Protein AF-A0A7R7DQU8-F1 (afdb_monomer)

Solvent-accessible surface area (backbone atoms only — not comparable to full-atom values): 9291 Å² total; per-residue (Å²): 134,85,64,69,65,58,52,55,50,51,52,52,50,53,52,52,50,50,52,50,49,48,62,79,64,56,83,85,83,79,89,77,75,80,75,78,70,84,73,85,76,71,87,77,79,77,83,76,92,67,80,85,76,77,80,78,84,80,76,90,72,79,85,76,8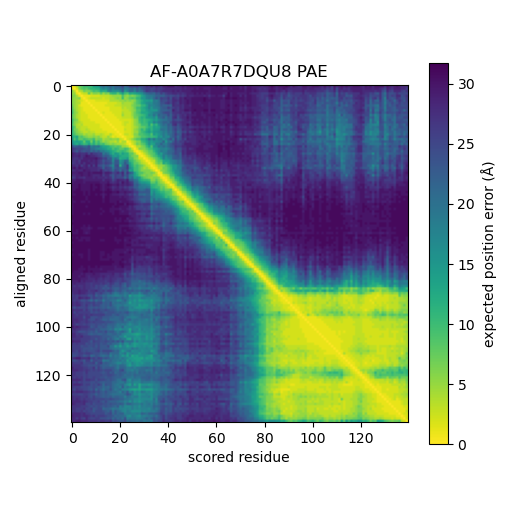3,85,84,80,90,83,83,84,76,86,70,96,58,85,78,61,95,42,79,88,49,84,59,36,37,73,74,44,79,35,72,39,62,69,59,36,49,52,51,42,49,57,35,44,75,73,72,40,70,60,47,77,47,78,56,90,71,33,16,34,30,25,26,39,61,95,49,40,70,64,49,47,67,71,78,100

pLDDT: mean 70.08, std 14.31, range [43.25, 91.88]

Mean predicted aligned error: 19.9 Å

Foldseek 3Di:
DPDPVVVVVVVVVVVVVVVVCCVVQPPPPDDDPPPPPPPVPDPDDDDPPDPDDDDDDDPPDDPDDDDDDDDPPPPPDPPQPCVPPVQKHFLDKDQDPVVLVVLCVQCSVVSWDWDWDDDPRIITIIGGPVCNVVSNVRVD

Sequence (140 aa):
MPAPVSILIAFGLIAGLAIVLRWTYGSDLTERRYHVSPNDDDPAVPTPDGPPLATPPVPDGTHEAIEPAAQDQVVDAPESADEGYGLLRTVLVTENKRQATLVREVLADAGIRSTVSAEGASSRVMVFVDQLDKARRLVG

Radius of gyration: 28.22 Å; Cα contacts (8 Å, |Δi|>4): 95; chains: 1; bounding box: 63×33×94 Å

Nearest PDB structures (foldseek):
  1zvp-assembly2_B  TM=8.242E-01  e=7.080E-02  Vibrio cholerae
  1zvp-assembly1_A  TM=7.660E-01  e=6.636E-02  Vibrio cholerae
  1x60-assembly1_A  TM=7.897E-01  e=1.872E-01  Bacillus subtilis
  1zvp-assembly1_D  TM=6.845E-01  e=2.131E-01  Vibrio cholerae
  2lrr-assembly1_A  TM=4.540E-01  e=2.589E-01  Homo sapiens

Structure (mmCIF, N/CA/C/O backbone):
data_AF-A0A7R7DQU8-F1
#
_entry.id   AF-A0A7R7DQU8-F1
#
loop_
_atom_site.group_PDB
_atom_site.id
_atom_site.type_symbol
_atom_site.label_atom_id
_atom_site.label_alt_id
_atom_site.label_comp_id
_atom_site.label_asym_id
_atom_site.label_entity_id
_atom_site.label_seq_id
_atom_site.pdbx_PDB_ins_code
_atom_site.Cartn_x
_atom_site.Cartn_y
_atom_site.Cartn_z
_atom_site.occupancy
_atom_site.B_iso_or_equiv
_atom_site.auth_seq_id
_atom_site.auth_comp_id
_atom_site.auth_asym_id
_atom_site.auth_atom_id
_atom_site.pdbx_PDB_model_num
ATOM 1 N N . MET A 1 1 ? -14.492 -10.928 44.299 1.00 59.59 1 MET A N 1
ATOM 2 C CA . MET A 1 1 ? -13.642 -10.056 43.459 1.00 59.59 1 MET A CA 1
ATOM 3 C C . MET A 1 1 ? -12.839 -10.921 42.480 1.00 59.59 1 MET A C 1
ATOM 5 O O . MET A 1 1 ? -11.719 -11.298 42.804 1.00 59.59 1 MET A O 1
ATOM 9 N N . PRO A 1 2 ? -13.396 -11.325 41.323 1.00 53.62 2 PRO A N 1
ATOM 10 C CA . PRO A 1 2 ? -12.654 -12.091 40.320 1.00 53.62 2 PRO A CA 1
ATOM 11 C C . PRO A 1 2 ? -11.813 -11.139 39.449 1.00 53.62 2 PRO A C 1
ATOM 13 O O . PRO A 1 2 ? -12.199 -10.786 38.343 1.00 53.62 2 PRO A O 1
ATOM 16 N N . ALA A 1 3 ? -10.679 -10.671 39.974 1.00 61.50 3 ALA A N 1
ATOM 17 C CA . ALA A 1 3 ? -9.746 -9.803 39.249 1.00 61.50 3 ALA A CA 1
ATOM 18 C C . ALA A 1 3 ? -8.746 -10.525 38.305 1.00 61.50 3 ALA A C 1
ATOM 20 O O . ALA A 1 3 ? -8.404 -9.937 37.280 1.00 61.50 3 ALA A O 1
ATOM 21 N N . PRO A 1 4 ? -8.271 -11.769 38.559 1.00 71.25 4 PRO A N 1
ATOM 22 C CA . PRO A 1 4 ? -7.159 -12.314 37.768 1.00 71.25 4 PRO A CA 1
ATOM 23 C C . PRO A 1 4 ? -7.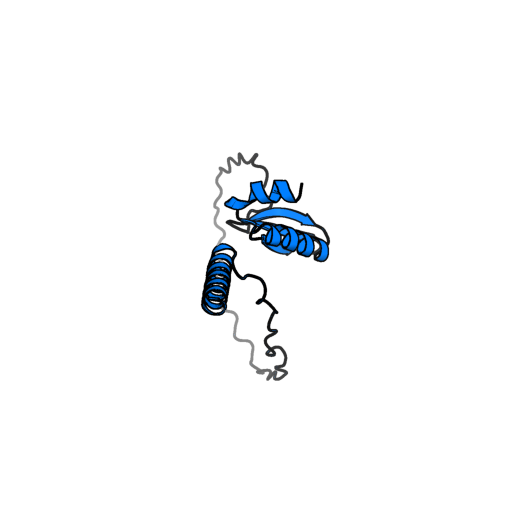597 -12.923 36.428 1.00 71.25 4 PRO A C 1
ATOM 25 O O . PRO A 1 4 ? -6.870 -12.834 35.443 1.00 71.25 4 PRO A O 1
ATOM 28 N N . VAL A 1 5 ? -8.799 -13.505 36.356 1.00 77.69 5 VAL A N 1
ATOM 29 C CA . VAL A 1 5 ? -9.276 -14.207 35.150 1.00 77.69 5 VAL A CA 1
ATOM 30 C C . VAL A 1 5 ? -9.538 -13.230 34.000 1.00 77.69 5 VAL A C 1
ATOM 32 O O . VAL A 1 5 ? -9.162 -13.501 32.864 1.00 77.69 5 VAL A O 1
ATOM 35 N N . SER A 1 6 ? -10.104 -12.057 34.294 1.00 76.81 6 SER A N 1
ATOM 36 C CA . SER A 1 6 ? -10.388 -11.022 33.292 1.00 76.81 6 SER A CA 1
ATOM 37 C C . SER A 1 6 ? -9.121 -10.490 32.617 1.00 76.81 6 SER A C 1
ATOM 39 O O . SER A 1 6 ? -9.136 -10.208 31.422 1.00 76.81 6 SER A O 1
ATOM 41 N N . ILE A 1 7 ? -8.011 -10.400 33.358 1.00 82.50 7 ILE A N 1
ATOM 42 C CA . ILE A 1 7 ? -6.713 -9.966 32.823 1.00 82.50 7 ILE A CA 1
ATOM 43 C C . ILE A 1 7 ? -6.173 -11.010 31.841 1.00 82.50 7 ILE A C 1
ATOM 45 O O . ILE A 1 7 ? -5.746 -10.656 30.745 1.00 82.50 7 ILE A O 1
ATOM 49 N N . LEU A 1 8 ? -6.253 -12.298 32.187 1.00 85.88 8 LEU A N 1
ATOM 50 C CA . LEU A 1 8 ? -5.807 -13.379 31.303 1.00 85.88 8 LEU A CA 1
ATOM 51 C C . LEU A 1 8 ? -6.619 -13.427 29.999 1.00 85.88 8 LEU A C 1
ATOM 53 O O . LEU A 1 8 ? -6.044 -13.607 28.926 1.00 85.88 8 LEU A O 1
ATOM 57 N N . ILE A 1 9 ? -7.933 -13.192 30.076 1.00 86.94 9 ILE A N 1
ATOM 58 C CA . ILE A 1 9 ? -8.803 -13.108 28.892 1.00 86.94 9 ILE A CA 1
ATOM 59 C C . ILE A 1 9 ? -8.430 -11.898 28.026 1.00 86.94 9 ILE A C 1
ATOM 61 O O . ILE A 1 9 ? -8.321 -12.033 26.808 1.00 86.94 9 ILE A O 1
ATOM 65 N N . ALA A 1 10 ? -8.191 -10.732 28.635 1.00 83.69 10 ALA A N 1
ATOM 66 C CA . ALA A 1 10 ? -7.794 -9.529 27.906 1.00 83.69 10 ALA A CA 1
ATOM 67 C C . ALA A 1 10 ? -6.476 -9.733 27.138 1.00 83.69 10 ALA A C 1
ATOM 69 O O . ALA A 1 10 ? -6.404 -9.408 25.954 1.00 83.69 10 ALA A O 1
ATOM 70 N N . PHE A 1 11 ? -5.462 -10.339 27.765 1.00 88.38 11 PHE A N 1
ATOM 71 C CA . PHE A 1 11 ? -4.201 -10.663 27.088 1.00 88.38 11 PHE A CA 1
ATOM 72 C C . PHE A 1 11 ? -4.385 -11.670 25.948 1.00 88.38 11 PHE A C 1
ATOM 74 O O . PHE A 1 11 ? -3.807 -11.483 24.878 1.00 88.38 11 PHE A O 1
ATOM 81 N N . GLY A 1 12 ? -5.220 -12.696 26.142 1.00 91.88 12 GLY A N 1
ATOM 82 C CA . GLY A 1 12 ? -5.547 -13.660 25.089 1.00 91.88 12 GLY A CA 1
ATOM 83 C C . GLY A 1 12 ? -6.217 -13.004 23.878 1.00 91.88 12 GLY A C 1
ATOM 84 O O . GLY A 1 12 ? -5.833 -13.275 22.740 1.00 91.88 12 GLY A O 1
ATOM 85 N N . LEU A 1 13 ? -7.160 -12.086 24.118 1.00 90.75 13 LEU A N 1
ATOM 86 C CA . LEU A 1 13 ? -7.829 -11.326 23.060 1.00 90.75 13 LEU A CA 1
ATOM 87 C C . LEU A 1 13 ? -6.865 -10.403 22.315 1.00 90.75 13 LEU A C 1
ATOM 89 O O . LEU A 1 13 ? -6.883 -10.386 21.088 1.00 90.75 13 LEU A O 1
ATOM 93 N N . ILE A 1 14 ? -6.007 -9.669 23.027 1.00 89.12 14 ILE A N 1
ATOM 94 C CA . ILE A 1 14 ? -5.035 -8.756 22.407 1.00 89.12 14 ILE A CA 1
ATOM 95 C C . ILE A 1 14 ? -4.023 -9.538 21.561 1.00 89.12 14 ILE A C 1
ATOM 97 O O . ILE A 1 14 ? -3.748 -9.145 20.429 1.00 89.12 14 ILE A O 1
ATOM 101 N N . ALA A 1 15 ? -3.502 -10.659 22.068 1.00 87.00 15 ALA A N 1
ATOM 102 C CA . ALA A 1 15 ? -2.559 -11.499 21.332 1.00 87.00 15 ALA A CA 1
ATOM 103 C C . ALA A 1 15 ? -3.202 -12.122 20.081 1.00 87.00 15 ALA A C 1
ATOM 105 O O . ALA A 1 15 ? -2.613 -12.078 19.001 1.00 87.00 15 ALA A O 1
ATOM 106 N N . GLY A 1 16 ? -4.427 -12.643 20.200 1.00 88.25 16 GLY A N 1
ATOM 107 C CA . GLY A 1 16 ? -5.181 -13.176 19.064 1.00 88.25 16 GLY A CA 1
ATOM 108 C C . GLY A 1 16 ? -5.501 -12.104 18.019 1.00 88.25 16 GLY A C 1
ATOM 109 O O . GLY A 1 16 ? -5.275 -12.321 16.829 1.00 88.25 16 GLY A O 1
ATOM 110 N N . LEU A 1 17 ? -5.947 -10.923 18.462 1.00 86.38 17 LEU A N 1
ATOM 111 C CA . LEU A 1 17 ? -6.211 -9.780 17.588 1.00 86.38 17 LEU A CA 1
ATOM 112 C C . LEU A 1 17 ? -4.934 -9.340 16.862 1.00 86.38 17 LEU A C 1
ATOM 114 O O . LEU A 1 17 ? -4.969 -9.148 15.654 1.00 86.38 17 LEU A O 1
ATOM 118 N N . ALA A 1 18 ? -3.798 -9.244 17.557 1.00 84.44 18 ALA A N 1
ATOM 119 C CA . ALA A 1 18 ? -2.514 -8.893 16.954 1.00 84.44 18 ALA A CA 1
ATOM 120 C C . ALA A 1 18 ? -2.047 -9.927 15.917 1.00 84.44 18 ALA A C 1
ATOM 122 O O . ALA A 1 18 ? -1.465 -9.550 14.906 1.00 84.44 18 ALA A O 1
ATOM 123 N N . ILE A 1 19 ? -2.327 -11.214 16.131 1.00 82.75 19 ILE A N 1
ATOM 124 C CA . I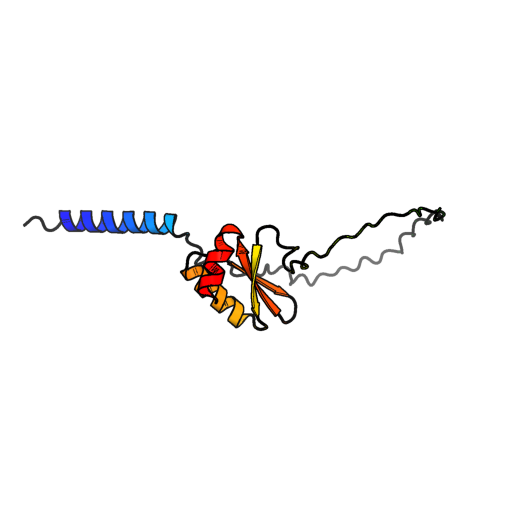LE A 1 19 ? -2.036 -12.295 15.178 1.00 82.75 19 ILE A CA 1
ATOM 125 C C . ILE A 1 19 ? -2.913 -12.209 13.925 1.00 82.75 19 ILE A C 1
ATOM 127 O O . ILE A 1 19 ? -2.398 -12.347 12.815 1.00 82.75 19 ILE A O 1
ATOM 131 N N . VAL A 1 20 ? -4.206 -11.916 14.081 1.00 84.62 20 VAL A N 1
ATOM 132 C CA . VAL A 1 20 ? -5.113 -11.697 12.944 1.00 84.62 20 VAL A CA 1
ATOM 133 C C . VAL A 1 20 ? -4.707 -10.440 12.190 1.00 84.62 20 VAL A C 1
ATOM 135 O O . VAL A 1 20 ? -4.530 -10.509 10.983 1.00 84.62 20 VAL A O 1
ATOM 138 N N . LEU A 1 21 ? -4.459 -9.333 12.893 1.00 85.00 21 LEU A N 1
ATOM 139 C CA . LEU A 1 21 ? -3.962 -8.092 12.301 1.00 85.00 21 LEU A CA 1
ATOM 140 C C . LEU A 1 21 ? -2.628 -8.325 11.577 1.00 85.00 21 LEU A C 1
ATOM 142 O O . LEU A 1 21 ? -2.448 -7.881 10.453 1.00 85.00 21 LEU A O 1
ATOM 146 N N . ARG A 1 22 ? -1.699 -9.088 12.154 1.00 75.75 22 ARG A N 1
ATOM 147 C CA . ARG A 1 22 ? -0.408 -9.415 11.529 1.00 75.75 22 ARG A CA 1
ATOM 148 C C . ARG A 1 22 ? -0.559 -10.220 10.236 1.00 75.75 22 ARG A C 1
ATOM 150 O O . ARG A 1 22 ? 0.240 -10.048 9.316 1.00 75.75 22 ARG A O 1
ATOM 157 N N . TRP A 1 23 ? -1.574 -11.074 10.163 1.00 70.38 23 TRP A N 1
ATOM 158 C CA . TRP A 1 23 ? -1.890 -11.839 8.964 1.00 70.38 23 TRP A CA 1
ATOM 159 C C . TRP A 1 23 ? -2.668 -11.012 7.931 1.00 70.38 23 TRP A C 1
ATOM 161 O O . TRP A 1 23 ? -2.282 -10.994 6.764 1.00 70.38 23 TRP A O 1
ATOM 171 N N . THR A 1 24 ? -3.711 -10.281 8.344 1.00 68.75 24 THR A N 1
ATOM 172 C CA . THR A 1 24 ? -4.538 -9.464 7.440 1.00 68.75 24 THR A CA 1
ATOM 173 C C . THR A 1 24 ? -3.796 -8.248 6.902 1.00 68.75 24 THR A C 1
ATOM 175 O O . THR A 1 24 ? -4.137 -7.777 5.822 1.00 68.75 24 THR A O 1
ATOM 178 N N . TYR A 1 25 ? -2.796 -7.736 7.624 1.00 54.34 25 TYR A N 1
ATOM 179 C CA . TYR A 1 25 ? -2.079 -6.525 7.225 1.00 54.34 25 TYR A CA 1
ATOM 180 C C . TYR A 1 25 ? -0.731 -6.754 6.532 1.00 54.34 25 TYR A C 1
ATOM 182 O O . TYR A 1 25 ? -0.247 -5.810 5.928 1.00 54.34 25 TYR A O 1
ATOM 190 N N . GLY A 1 26 ? -0.144 -7.959 6.520 1.00 45.22 26 GLY A N 1
ATOM 191 C CA . GLY A 1 26 ? 1.129 -8.203 5.821 1.00 45.22 26 GLY A CA 1
ATOM 192 C C . GLY A 1 26 ? 2.317 -7.476 6.472 1.00 45.22 26 GLY A C 1
ATOM 193 O O . GLY A 1 26 ? 2.435 -6.257 6.479 1.00 45.22 26 GLY A O 1
ATOM 194 N N . SER A 1 27 ? 3.238 -8.231 7.061 1.00 51.31 27 SER A N 1
ATOM 195 C CA . SER A 1 27 ? 4.396 -7.671 7.771 1.00 51.31 27 SER A CA 1
ATOM 196 C C . SER A 1 27 ? 5.545 -7.288 6.822 1.00 51.31 27 SER A C 1
ATOM 198 O O . SER A 1 27 ? 6.632 -7.842 6.940 1.00 51.31 27 SER A O 1
ATOM 200 N N . ASP A 1 28 ? 5.346 -6.342 5.904 1.00 46.50 28 ASP A N 1
ATOM 201 C CA . ASP A 1 28 ? 6.400 -5.826 5.004 1.00 46.50 28 ASP A CA 1
ATOM 202 C C . ASP A 1 28 ? 7.141 -4.609 5.593 1.00 46.50 28 ASP A C 1
ATOM 204 O O . ASP A 1 28 ? 7.383 -3.607 4.922 1.00 46.50 28 ASP A O 1
ATOM 208 N N . LEU A 1 29 ? 7.519 -4.675 6.872 1.00 51.22 29 LEU A N 1
ATOM 209 C CA . LEU A 1 29 ? 8.204 -3.567 7.550 1.00 51.22 29 LEU A CA 1
ATOM 210 C C . LEU A 1 29 ? 9.681 -3.832 7.886 1.00 51.22 29 LEU A C 1
ATOM 212 O O . LEU A 1 29 ? 10.238 -3.084 8.687 1.00 51.22 29 LEU A O 1
ATOM 216 N N . THR A 1 30 ? 10.371 -4.855 7.343 1.00 49.81 30 THR A N 1
ATOM 217 C CA . THR A 1 30 ? 11.745 -5.140 7.847 1.00 49.81 30 THR A CA 1
ATOM 218 C C . THR A 1 30 ? 12.845 -5.626 6.887 1.00 49.81 30 THR A C 1
ATOM 220 O O . THR A 1 30 ? 14.001 -5.348 7.193 1.00 49.81 30 THR A O 1
ATOM 223 N N . GLU A 1 31 ? 12.624 -6.248 5.724 1.00 46.94 31 GLU A N 1
ATOM 224 C CA . GLU A 1 31 ? 13.745 -6.986 5.088 1.00 46.94 31 GLU A CA 1
ATOM 225 C C . GLU A 1 31 ? 13.980 -6.717 3.598 1.00 46.94 31 GLU A C 1
ATOM 227 O O . GLU A 1 31 ? 13.606 -7.487 2.723 1.00 46.94 31 GLU A O 1
ATOM 232 N N . ARG A 1 32 ? 14.692 -5.622 3.306 1.00 44.72 32 ARG A N 1
ATOM 233 C CA . ARG A 1 32 ? 15.628 -5.554 2.167 1.00 44.72 32 ARG A CA 1
ATOM 234 C C . ARG A 1 32 ? 16.657 -4.445 2.379 1.00 44.72 32 ARG A C 1
ATOM 236 O O . ARG A 1 32 ? 16.871 -3.575 1.537 1.00 44.72 32 ARG A O 1
ATOM 243 N N . ARG A 1 33 ? 17.362 -4.509 3.516 1.00 48.19 33 ARG A N 1
ATOM 244 C CA . ARG A 1 33 ? 18.781 -4.139 3.470 1.00 48.19 33 ARG A CA 1
ATOM 245 C C . ARG A 1 33 ? 19.378 -4.982 2.353 1.00 48.19 33 ARG A C 1
ATOM 247 O O . ARG A 1 33 ? 19.349 -6.207 2.432 1.00 48.19 33 ARG A O 1
ATOM 254 N N . TYR A 1 34 ? 19.866 -4.327 1.311 1.00 51.97 34 TYR A N 1
ATOM 255 C CA . TYR A 1 34 ? 20.844 -4.932 0.431 1.00 51.97 34 TYR A CA 1
ATOM 256 C C . TYR A 1 34 ? 22.009 -5.363 1.314 1.00 51.97 34 TYR A C 1
ATOM 258 O O . TYR A 1 34 ? 22.790 -4.550 1.803 1.00 51.97 34 TYR A O 1
ATOM 266 N N . HIS A 1 35 ? 22.051 -6.658 1.578 1.00 46.34 35 HIS A N 1
ATOM 267 C CA . HIS A 1 35 ? 23.254 -7.359 1.940 1.00 46.34 35 HIS A CA 1
ATOM 268 C C . HIS A 1 35 ? 24.176 -7.241 0.719 1.00 46.34 35 HIS A C 1
ATOM 270 O O . HIS A 1 35 ? 24.025 -7.984 -0.249 1.00 46.34 35 HIS A O 1
ATOM 276 N N . VAL A 1 36 ? 25.055 -6.234 0.716 1.00 56.31 36 VAL A N 1
ATOM 277 C CA . VAL A 1 36 ? 26.249 -6.232 -0.135 1.00 56.31 36 VAL A CA 1
ATOM 278 C C . VAL A 1 36 ? 26.957 -7.545 0.162 1.00 56.31 36 VAL A C 1
ATOM 280 O O . VAL A 1 36 ? 27.335 -7.798 1.303 1.00 56.31 36 VAL A O 1
ATOM 283 N N . SER A 1 37 ? 27.029 -8.418 -0.837 1.00 50.75 37 SER A N 1
ATOM 284 C CA . SER A 1 37 ? 27.869 -9.602 -0.769 1.00 50.75 37 SER A CA 1
ATOM 285 C C . SER A 1 37 ? 29.310 -9.095 -0.853 1.00 50.75 37 SER A C 1
ATOM 287 O O . SER A 1 37 ? 29.638 -8.490 -1.869 1.00 50.75 37 SER A O 1
ATOM 289 N N . PRO A 1 38 ? 30.164 -9.285 0.165 1.00 65.62 38 PRO A N 1
ATOM 290 C CA . PRO A 1 38 ? 31.557 -8.822 0.166 1.00 65.62 38 PRO A CA 1
ATOM 291 C C . PRO A 1 38 ? 32.460 -9.650 -0.773 1.00 65.62 38 PRO A C 1
ATOM 293 O O . PRO A 1 38 ? 33.586 -9.980 -0.431 1.00 65.62 38 PRO A O 1
ATOM 296 N N . ASN A 1 39 ? 31.955 -10.016 -1.954 1.00 62.00 39 ASN A N 1
ATOM 297 C CA . ASN A 1 39 ? 32.727 -10.685 -3.002 1.00 62.00 39 ASN A CA 1
ATOM 298 C C . ASN A 1 39 ? 33.284 -9.699 -4.044 1.00 62.00 39 ASN A C 1
ATOM 300 O O . ASN A 1 39 ? 33.827 -10.136 -5.050 1.00 62.00 39 ASN A O 1
ATOM 304 N N . ASP A 1 40 ? 33.182 -8.391 -3.794 1.00 59.88 40 ASP A N 1
ATOM 305 C CA . ASP A 1 40 ? 33.866 -7.354 -4.579 1.00 59.88 40 ASP A CA 1
ATOM 306 C C . ASP A 1 40 ? 35.324 -7.116 -4.110 1.00 59.88 40 ASP A C 1
ATOM 308 O O . ASP A 1 40 ? 36.022 -6.277 -4.671 1.00 59.88 40 ASP A O 1
ATOM 312 N N . ASP A 1 41 ? 35.808 -7.888 -3.124 1.00 63.00 41 ASP A N 1
ATOM 313 C CA . ASP A 1 41 ? 37.192 -7.876 -2.622 1.00 63.00 41 ASP A CA 1
ATOM 314 C C . ASP A 1 41 ? 37.980 -9.145 -3.027 1.00 63.00 41 ASP A C 1
ATOM 316 O O . ASP A 1 41 ? 38.686 -9.731 -2.204 1.00 63.00 41 ASP A O 1
ATOM 320 N N . ASP A 1 42 ? 37.897 -9.587 -4.288 1.00 59.94 42 ASP A N 1
ATOM 321 C CA . ASP A 1 42 ? 38.887 -10.525 -4.846 1.00 59.94 42 ASP A CA 1
ATOM 322 C C . ASP A 1 42 ? 39.939 -9.759 -5.682 1.00 59.94 42 ASP A C 1
ATOM 324 O O . ASP A 1 42 ? 39.712 -9.467 -6.859 1.00 59.94 42 ASP A O 1
ATOM 328 N N . PRO A 1 43 ? 41.093 -9.370 -5.098 1.00 64.06 43 PRO A N 1
ATOM 329 C CA . PRO A 1 43 ? 42.200 -8.758 -5.832 1.00 64.06 43 PRO A CA 1
ATOM 330 C C . PRO A 1 43 ? 43.106 -9.778 -6.549 1.00 64.06 43 PRO A C 1
ATOM 332 O O . PRO A 1 43 ? 44.188 -9.401 -7.008 1.00 64.06 43 PRO A O 1
ATOM 335 N N . ALA A 1 44 ? 42.730 -11.055 -6.666 1.00 54.88 44 ALA A N 1
ATOM 336 C CA . ALA A 1 44 ? 43.567 -12.048 -7.331 1.00 54.88 44 ALA A CA 1
ATOM 337 C C . ALA A 1 44 ? 43.198 -12.193 -8.814 1.00 54.88 44 ALA A C 1
ATOM 339 O O . ALA A 1 44 ? 42.541 -13.137 -9.243 1.00 54.88 44 ALA A O 1
ATOM 340 N N . VAL A 1 45 ? 43.728 -11.288 -9.634 1.00 62.00 45 VAL A N 1
ATOM 341 C CA . VAL A 1 45 ? 44.042 -11.623 -11.027 1.00 62.00 45 VAL A CA 1
ATOM 342 C C . VAL A 1 45 ? 45.232 -12.591 -11.018 1.00 62.00 45 VAL A C 1
ATOM 344 O O . VAL A 1 45 ? 46.313 -12.212 -10.567 1.00 62.00 45 VAL A O 1
ATOM 347 N N . PRO A 1 46 ? 45.112 -13.793 -11.597 1.00 56.78 46 PRO A N 1
ATOM 348 C CA . PRO A 1 46 ? 46.201 -14.342 -12.378 1.00 56.78 46 PRO A CA 1
ATOM 349 C C . PRO A 1 46 ? 45.822 -14.205 -13.847 1.00 56.78 46 PRO A C 1
ATOM 351 O O . PRO A 1 46 ? 44.946 -14.904 -14.347 1.00 56.78 46 PRO A O 1
ATOM 354 N N . THR A 1 47 ? 46.492 -13.289 -14.536 1.00 63.06 47 THR A N 1
ATOM 355 C CA . THR A 1 47 ? 46.597 -13.266 -15.992 1.00 63.06 47 THR A CA 1
ATOM 356 C C . THR A 1 47 ? 46.998 -14.665 -16.464 1.00 63.06 47 THR A C 1
ATOM 358 O O . THR A 1 47 ? 48.096 -15.108 -16.122 1.00 63.06 47 THR A O 1
ATOM 361 N N . PRO A 1 48 ? 46.174 -15.391 -17.239 1.00 62.62 48 PRO A N 1
ATOM 362 C CA . PRO A 1 48 ? 46.691 -16.468 -18.051 1.00 62.62 48 PRO A CA 1
ATOM 363 C C . PRO A 1 48 ? 47.232 -15.833 -19.333 1.00 62.62 48 PRO A C 1
ATOM 365 O O . PRO A 1 48 ? 46.480 -15.513 -20.252 1.00 62.62 48 PRO A O 1
ATOM 368 N N . ASP A 1 49 ? 48.548 -15.633 -19.380 1.00 65.88 49 ASP A N 1
ATOM 369 C CA . ASP A 1 49 ? 49.289 -15.543 -20.635 1.00 65.88 49 ASP A CA 1
ATOM 370 C C . ASP A 1 49 ? 48.952 -16.785 -21.480 1.00 65.88 49 ASP A C 1
ATOM 372 O O . ASP A 1 49 ? 49.439 -17.888 -21.226 1.00 65.88 49 ASP A O 1
ATOM 376 N N . GLY A 1 50 ? 48.067 -16.623 -22.463 1.00 63.72 50 GLY A N 1
ATOM 377 C CA . GLY A 1 50 ? 47.671 -17.666 -23.404 1.00 63.72 50 GLY A CA 1
ATOM 378 C C . GLY A 1 50 ? 47.618 -17.101 -24.829 1.00 63.72 50 GLY A C 1
ATOM 379 O O . GLY A 1 50 ? 47.080 -16.010 -25.016 1.00 63.72 50 GLY A O 1
ATOM 380 N N . PRO A 1 51 ? 48.187 -17.788 -25.843 1.00 67.38 51 PRO A N 1
ATOM 381 C CA . PRO A 1 51 ? 48.214 -17.308 -27.229 1.00 67.38 51 PRO A CA 1
ATOM 382 C C . PRO A 1 51 ? 46.792 -17.146 -27.804 1.00 67.38 51 PRO A C 1
ATOM 384 O O . PRO A 1 51 ? 45.880 -17.845 -27.355 1.00 67.38 51 PRO A O 1
ATOM 387 N N . PRO A 1 52 ? 46.578 -16.268 -28.809 1.00 60.81 52 PRO A N 1
ATOM 388 C CA . PRO A 1 52 ? 45.254 -16.050 -29.380 1.00 60.81 52 PRO A CA 1
ATOM 389 C C . PRO A 1 52 ? 44.733 -17.361 -29.977 1.00 60.81 52 PRO A C 1
ATOM 391 O O . PRO A 1 52 ? 45.288 -17.888 -30.942 1.00 60.81 52 PRO A O 1
ATOM 394 N N . LEU A 1 53 ? 43.666 -17.899 -29.387 1.00 59.25 53 LEU A N 1
ATOM 395 C CA . LEU A 1 53 ? 42.915 -18.995 -29.982 1.00 59.25 53 LEU A CA 1
ATOM 396 C C . LEU A 1 53 ? 42.274 -18.470 -31.270 1.00 59.25 53 LEU A C 1
ATOM 398 O O . LEU A 1 53 ? 41.565 -17.466 -31.269 1.00 59.25 53 LEU A O 1
ATOM 402 N N . ALA A 1 54 ? 42.608 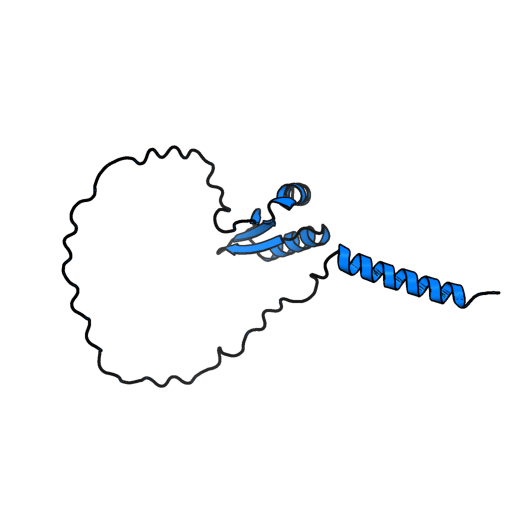-19.137 -32.371 1.00 55.75 54 ALA A N 1
ATOM 403 C CA . ALA A 1 54 ? 42.207 -18.818 -33.729 1.00 55.75 54 ALA A CA 1
ATOM 404 C C . ALA A 1 54 ? 40.706 -18.512 -33.854 1.00 55.75 54 ALA A C 1
ATOM 406 O O . ALA A 1 54 ? 39.852 -19.276 -33.402 1.00 55.75 54 ALA A O 1
ATOM 407 N N . THR A 1 55 ? 40.394 -17.410 -34.529 1.00 62.81 55 THR A N 1
ATOM 408 C CA . THR A 1 55 ? 39.054 -17.101 -35.028 1.00 62.81 55 THR A CA 1
ATOM 409 C C . THR A 1 55 ? 38.633 -18.214 -36.000 1.00 62.81 55 THR A C 1
ATOM 411 O O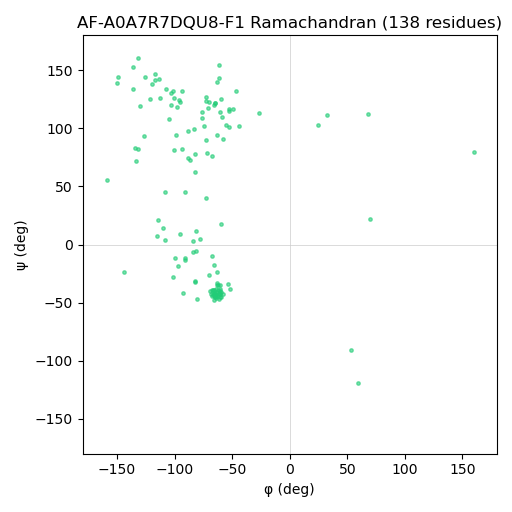 . THR A 1 55 ? 39.384 -18.489 -36.941 1.00 62.81 55 THR A O 1
ATOM 414 N N . PRO A 1 56 ? 37.481 -18.886 -35.823 1.00 68.06 56 PRO A N 1
ATOM 415 C CA . PRO A 1 56 ? 36.957 -19.758 -36.870 1.00 68.06 56 PRO A CA 1
ATOM 416 C C . PRO A 1 56 ? 36.633 -18.914 -38.122 1.00 68.06 56 PRO A C 1
ATOM 418 O O . PRO A 1 56 ? 36.135 -17.795 -37.974 1.00 68.06 56 PRO A O 1
ATOM 421 N N . PRO A 1 57 ? 36.915 -19.396 -39.349 1.00 63.00 57 PRO A N 1
ATOM 422 C CA . PRO A 1 57 ? 36.593 -18.660 -40.567 1.00 63.00 57 PRO A CA 1
ATOM 423 C C . PRO A 1 57 ? 35.072 -18.540 -40.713 1.00 63.00 57 PRO A C 1
ATOM 425 O O . PRO A 1 57 ? 34.359 -19.542 -40.767 1.00 63.00 57 PRO A O 1
ATOM 428 N N . VAL A 1 58 ? 34.585 -17.301 -40.754 1.00 70.31 58 VAL A N 1
ATOM 429 C CA . VAL A 1 58 ? 33.191 -16.952 -41.050 1.00 70.31 58 VAL A CA 1
ATOM 430 C C . VAL A 1 58 ? 32.889 -17.371 -42.497 1.00 70.31 58 VAL A C 1
ATOM 432 O O . VAL A 1 58 ? 33.593 -16.910 -43.395 1.00 70.31 58 VAL A O 1
ATOM 435 N N . PRO A 1 59 ? 31.893 -18.235 -42.770 1.00 63.03 59 PRO A N 1
ATOM 436 C CA . PRO A 1 59 ? 31.438 -18.457 -44.136 1.00 63.03 59 PRO A CA 1
ATOM 437 C C . PRO A 1 59 ? 30.650 -17.228 -44.615 1.00 63.03 59 PRO A C 1
ATOM 439 O O . PRO A 1 59 ? 29.676 -16.833 -43.976 1.00 63.03 59 PRO A O 1
ATOM 442 N N . ASP A 1 60 ? 31.081 -16.634 -45.732 1.00 61.25 60 ASP A N 1
ATOM 443 C CA . ASP A 1 60 ? 30.363 -15.600 -46.491 1.00 61.25 60 ASP A CA 1
ATOM 444 C C . ASP A 1 60 ? 28.989 -16.146 -46.923 1.00 61.25 60 ASP A C 1
ATOM 446 O O . ASP A 1 60 ? 28.838 -16.822 -47.943 1.00 61.25 60 ASP A O 1
ATOM 450 N N . GLY A 1 61 ? 27.985 -15.918 -46.079 1.00 52.22 61 GLY A N 1
ATOM 451 C CA . GLY A 1 61 ? 26.590 -16.237 -46.336 1.00 52.22 61 GLY A CA 1
ATOM 452 C C . GLY A 1 61 ? 25.927 -15.063 -47.033 1.00 52.22 61 GLY A C 1
ATOM 453 O O . GLY A 1 61 ? 25.518 -14.103 -46.390 1.00 52.22 61 GLY A O 1
ATOM 454 N N . THR A 1 62 ? 25.843 -15.156 -48.354 1.00 56.19 62 THR A N 1
ATOM 455 C CA . THR A 1 62 ? 24.968 -14.399 -49.249 1.00 56.19 62 THR A CA 1
ATOM 456 C C . THR A 1 62 ? 23.679 -13.923 -48.559 1.00 56.19 62 THR A C 1
ATOM 458 O O . THR A 1 62 ? 22.818 -14.725 -48.206 1.00 56.19 62 THR A O 1
ATOM 461 N N . HIS A 1 63 ? 23.531 -12.605 -48.391 1.00 53.00 63 HIS A N 1
ATOM 462 C CA . HIS A 1 63 ? 22.263 -11.969 -48.032 1.00 53.00 63 HIS A CA 1
ATOM 463 C C . HIS A 1 63 ? 21.325 -12.028 -49.252 1.00 53.00 63 HIS A C 1
ATOM 465 O O . HIS A 1 63 ? 21.202 -11.057 -49.999 1.00 53.00 63 HIS A O 1
ATOM 471 N N . GLU A 1 64 ? 20.694 -13.178 -49.498 1.00 47.97 64 GLU A N 1
ATOM 472 C CA . GLU A 1 64 ? 19.570 -13.258 -50.432 1.00 47.97 64 GLU A CA 1
ATOM 473 C C . GLU A 1 64 ? 18.305 -12.692 -49.776 1.00 47.97 64 GLU A C 1
ATOM 475 O O . GLU A 1 64 ? 17.738 -13.259 -48.846 1.00 47.97 64 GLU A O 1
ATOM 480 N N . ALA A 1 65 ? 17.926 -11.516 -50.275 1.00 55.22 65 ALA A N 1
ATOM 481 C CA . ALA A 1 65 ? 16.567 -11.075 -50.566 1.00 55.22 65 ALA A CA 1
ATOM 482 C C . ALA A 1 65 ? 15.417 -11.741 -49.783 1.00 55.22 65 ALA A C 1
ATOM 484 O O . ALA A 1 65 ? 14.906 -12.793 -50.165 1.00 55.22 65 ALA A O 1
ATOM 485 N N . ILE A 1 66 ? 14.900 -11.020 -48.785 1.00 54.34 66 ILE A N 1
ATOM 486 C CA . ILE A 1 66 ? 13.509 -11.155 -48.337 1.00 54.34 66 ILE A CA 1
ATOM 487 C C . ILE A 1 66 ? 12.924 -9.742 -48.165 1.00 54.34 66 ILE A C 1
ATOM 489 O O . ILE A 1 66 ? 12.894 -9.191 -47.071 1.00 54.34 66 ILE A O 1
ATOM 493 N N . GLU A 1 67 ? 12.467 -9.144 -49.265 1.00 57.25 67 GLU A N 1
ATOM 494 C CA . GLU A 1 67 ? 11.301 -8.248 -49.253 1.00 57.25 67 GLU A CA 1
ATOM 495 C C . GLU A 1 67 ? 10.130 -9.093 -49.766 1.00 57.25 67 GLU A C 1
ATOM 497 O O . GLU A 1 67 ? 10.256 -9.716 -50.824 1.00 57.25 67 GLU A O 1
ATOM 502 N N . PRO A 1 68 ? 9.012 -9.183 -49.025 1.00 48.94 68 PRO A N 1
ATOM 503 C CA . PRO A 1 68 ? 7.953 -8.222 -49.317 1.00 48.94 68 PRO A CA 1
ATOM 504 C C . PRO A 1 68 ? 7.076 -7.810 -48.116 1.00 48.94 68 PRO A C 1
ATOM 506 O O . PRO A 1 68 ? 6.724 -8.602 -47.249 1.00 48.94 68 PRO A O 1
ATOM 509 N N . ALA A 1 69 ? 6.691 -6.534 -48.151 1.00 51.59 69 ALA A N 1
ATOM 510 C CA . ALA A 1 69 ? 5.356 -5.990 -47.893 1.00 51.59 69 ALA A CA 1
ATOM 511 C C . ALA A 1 69 ? 4.437 -6.691 -46.869 1.00 51.59 69 ALA A C 1
ATOM 513 O O . ALA A 1 69 ? 3.846 -7.726 -47.160 1.00 51.59 69 ALA A O 1
ATOM 514 N N . ALA A 1 70 ? 4.202 -6.003 -45.746 1.00 54.12 70 ALA A N 1
ATOM 515 C CA . ALA A 1 70 ? 2.876 -5.626 -45.225 1.00 54.12 70 ALA A CA 1
ATOM 516 C C . ALA A 1 70 ? 3.000 -5.304 -43.728 1.00 54.12 70 ALA A C 1
ATOM 518 O O . ALA A 1 70 ? 2.686 -6.126 -42.872 1.00 54.12 70 ALA A O 1
ATOM 519 N N . GLN A 1 71 ? 3.470 -4.102 -43.400 1.00 43.25 71 GLN A N 1
ATOM 520 C CA . GLN A 1 71 ? 3.268 -3.553 -42.061 1.00 43.25 71 GLN A CA 1
ATOM 521 C C . GLN A 1 71 ? 2.110 -2.564 -42.152 1.00 43.25 71 GLN A C 1
ATOM 523 O O . GLN A 1 71 ? 2.300 -1.362 -42.308 1.00 43.25 71 GLN A O 1
ATOM 528 N N . ASP A 1 72 ? 0.899 -3.116 -42.124 1.00 49.91 72 ASP A N 1
ATOM 529 C CA . ASP A 1 72 ? -0.330 -2.392 -41.808 1.00 49.91 72 ASP A CA 1
ATOM 530 C C . ASP A 1 72 ? -0.244 -1.999 -40.323 1.00 49.91 72 ASP A C 1
ATOM 532 O O . ASP A 1 72 ? -0.743 -2.682 -39.428 1.00 49.91 72 ASP A O 1
ATOM 536 N N . GLN A 1 73 ? 0.558 -0.973 -40.036 1.00 53.31 73 GLN A N 1
ATOM 537 C CA . GLN A 1 73 ? 0.782 -0.479 -38.685 1.00 53.31 73 GLN A CA 1
ATOM 538 C C . GLN A 1 73 ? -0.306 0.544 -38.359 1.00 53.31 73 GLN A C 1
ATOM 540 O O . GLN A 1 73 ? -0.075 1.749 -38.300 1.00 53.31 73 GLN A O 1
ATOM 545 N N . VAL A 1 74 ? -1.521 0.044 -38.138 1.00 59.19 74 VAL A N 1
ATOM 546 C CA . VAL A 1 74 ? -2.514 0.752 -37.328 1.00 59.19 74 VAL A CA 1
ATOM 547 C C . VAL A 1 74 ? -2.048 0.649 -35.879 1.00 59.19 74 VAL A C 1
ATOM 549 O O . VAL A 1 74 ? -2.369 -0.309 -35.181 1.00 59.19 74 VAL A O 1
ATOM 552 N N . VAL A 1 75 ? -1.254 1.615 -35.422 1.00 53.19 75 VAL A N 1
ATOM 553 C CA . VAL A 1 75 ? -0.968 1.792 -33.993 1.00 53.19 75 VAL A CA 1
ATOM 554 C C . VAL A 1 75 ? -1.120 3.270 -33.658 1.00 53.19 75 VAL A C 1
ATOM 556 O O . VAL A 1 75 ? -0.158 3.989 -33.429 1.00 53.19 75 VAL A O 1
ATOM 559 N N . ASP A 1 76 ? -2.370 3.722 -33.639 1.00 50.59 76 ASP A N 1
ATOM 560 C CA . ASP A 1 76 ? -2.776 4.800 -32.739 1.00 50.59 76 ASP A CA 1
ATOM 561 C C . ASP A 1 76 ? -3.208 4.117 -31.432 1.00 50.59 76 ASP A C 1
ATOM 563 O O . ASP A 1 76 ? -4.384 3.864 -31.166 1.00 50.59 76 ASP A O 1
ATOM 567 N N . ALA A 1 77 ? -2.218 3.649 -30.677 1.00 52.34 77 ALA A N 1
ATOM 568 C CA . ALA A 1 77 ? -2.391 3.228 -29.298 1.00 52.34 77 ALA A CA 1
ATOM 569 C C . ALA A 1 77 ? -1.433 4.101 -28.493 1.00 52.34 77 ALA A C 1
ATOM 571 O O . ALA A 1 77 ? -0.255 4.149 -28.851 1.00 52.34 77 ALA A O 1
ATOM 572 N N . PRO A 1 78 ? -1.895 4.824 -27.458 1.00 45.81 78 PRO A N 1
ATOM 573 C CA . PRO A 1 78 ? -0.992 5.600 -26.630 1.00 45.81 78 PRO A CA 1
ATOM 574 C C . PRO A 1 78 ? 0.019 4.621 -26.043 1.00 45.81 78 PRO A C 1
ATOM 576 O O . PRO A 1 78 ? -0.354 3.768 -25.232 1.00 45.81 78 PRO A O 1
ATOM 579 N N . GLU A 1 79 ? 1.259 4.734 -26.525 1.00 51.66 79 GLU A N 1
ATOM 580 C CA . GLU A 1 79 ? 2.440 4.020 -26.061 1.00 51.66 79 GLU A CA 1
ATOM 581 C C . GLU A 1 79 ? 2.390 4.057 -24.541 1.00 51.66 79 GLU A C 1
ATOM 583 O O . GLU A 1 79 ? 2.559 5.097 -23.889 1.00 51.66 79 GLU A O 1
ATOM 588 N N . SER A 1 80 ? 1.982 2.930 -23.971 1.00 48.16 80 SER A N 1
ATOM 589 C CA . SER A 1 80 ? 1.826 2.828 -22.543 1.00 48.16 80 SER A CA 1
ATOM 590 C C . SER A 1 80 ? 3.252 2.742 -22.056 1.00 48.16 80 SER A C 1
ATOM 592 O O . SER A 1 80 ? 3.865 1.687 -22.153 1.00 48.16 80 SER A O 1
ATOM 594 N N . ALA A 1 81 ? 3.794 3.845 -21.543 1.00 54.44 81 ALA A N 1
ATOM 595 C CA . ALA A 1 81 ? 5.167 3.963 -21.043 1.00 54.44 81 ALA A CA 1
ATOM 596 C C . ALA A 1 81 ? 5.514 2.992 -19.876 1.00 54.44 81 ALA A C 1
ATOM 598 O O . ALA A 1 81 ? 6.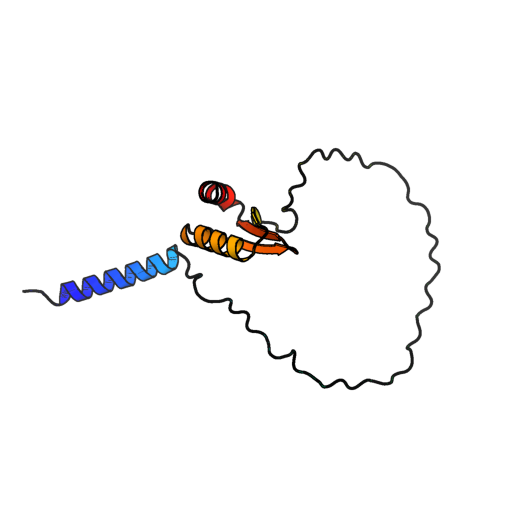494 3.193 -19.166 1.00 54.44 81 ALA A O 1
ATOM 599 N N . ASP A 1 82 ? 4.713 1.943 -19.681 1.00 57.94 82 ASP A N 1
ATOM 600 C CA . ASP A 1 82 ? 4.698 0.904 -18.658 1.00 57.94 82 ASP A CA 1
ATOM 601 C C . ASP A 1 82 ? 4.970 -0.507 -19.228 1.00 57.94 82 ASP A C 1
ATOM 603 O O . ASP A 1 82 ? 4.803 -1.500 -18.519 1.00 57.94 82 ASP A O 1
ATOM 607 N N . GLU A 1 83 ? 5.337 -0.640 -20.506 1.00 57.06 83 GLU A N 1
ATOM 608 C CA . GLU A 1 83 ? 5.328 -1.926 -21.232 1.00 57.06 83 GLU A CA 1
ATOM 609 C C . GLU A 1 83 ? 6.353 -2.981 -20.759 1.00 57.06 83 GLU A C 1
ATOM 611 O O . GLU A 1 83 ? 6.227 -4.153 -21.104 1.00 57.06 83 GLU A O 1
ATOM 616 N N . GLY A 1 84 ? 7.307 -2.637 -19.889 1.00 60.94 84 GLY A N 1
ATOM 617 C CA . GLY A 1 84 ? 8.311 -3.585 -19.379 1.00 60.94 84 GLY A CA 1
ATOM 618 C C . GLY A 1 84 ? 7.942 -4.333 -18.091 1.00 60.94 84 GLY A C 1
ATOM 619 O O . GLY A 1 84 ? 8.620 -5.294 -17.728 1.00 60.94 84 GLY A O 1
ATOM 620 N N . TYR A 1 85 ? 6.897 -3.907 -17.373 1.00 63.75 85 TYR A N 1
ATOM 621 C CA . TYR A 1 85 ? 6.687 -4.326 -15.978 1.00 63.75 85 TYR A CA 1
ATOM 622 C C . TYR A 1 85 ? 5.431 -5.176 -15.745 1.00 63.75 85 TYR A C 1
ATOM 624 O O . TYR A 1 85 ? 4.977 -5.306 -14.609 1.00 63.75 85 TYR A O 1
ATOM 632 N N . GLY A 1 86 ? 4.900 -5.807 -16.799 1.00 74.50 86 GLY A N 1
ATOM 633 C CA . GLY A 1 86 ? 3.859 -6.840 -16.744 1.00 74.50 86 GLY A CA 1
ATOM 634 C C . GLY A 1 86 ? 2.600 -6.430 -15.967 1.00 74.50 86 GLY A C 1
ATOM 635 O O . GLY A 1 86 ? 1.653 -5.896 -16.533 1.00 74.50 86 GLY A O 1
ATOM 636 N N . LEU A 1 87 ? 2.583 -6.713 -14.661 1.00 82.94 87 LEU A N 1
ATOM 637 C CA . LEU A 1 87 ? 1.463 -6.447 -13.748 1.00 82.94 87 LEU A CA 1
ATOM 638 C C . LEU A 1 87 ? 1.525 -5.076 -13.062 1.00 82.94 87 LEU A C 1
ATOM 640 O O . LEU A 1 87 ? 0.559 -4.675 -12.409 1.00 82.94 87 LEU A O 1
ATOM 644 N N . LEU A 1 88 ? 2.659 -4.390 -13.155 1.00 88.06 88 LEU A N 1
ATOM 645 C CA . LEU A 1 88 ? 2.904 -3.106 -12.523 1.00 88.06 88 LEU A CA 1
ATOM 646 C C . LEU A 1 88 ? 2.583 -1.976 -13.503 1.00 88.06 88 LEU A C 1
ATOM 648 O O . LEU A 1 88 ? 3.019 -1.983 -14.652 1.00 88.06 88 LEU A O 1
ATOM 652 N N . ARG A 1 89 ? 1.824 -0.993 -13.031 1.00 84.75 89 ARG A N 1
ATOM 653 C CA . ARG A 1 89 ? 1.464 0.220 -13.766 1.00 84.75 89 ARG A CA 1
ATOM 654 C C . ARG A 1 89 ? 2.036 1.431 -13.062 1.00 84.75 89 ARG A C 1
ATOM 656 O O . ARG A 1 89 ? 2.046 1.475 -11.827 1.00 84.75 89 ARG A O 1
ATOM 663 N N . THR A 1 90 ? 2.507 2.406 -13.832 1.00 87.44 90 THR A N 1
ATOM 664 C CA . THR A 1 90 ? 3.064 3.627 -13.254 1.00 87.44 90 THR A CA 1
ATOM 665 C C . THR A 1 90 ? 1.935 4.472 -12.684 1.00 87.44 90 THR A C 1
ATOM 667 O O . THR A 1 90 ? 0.959 4.801 -13.358 1.00 87.44 90 THR A O 1
ATOM 670 N N . VAL A 1 91 ? 2.082 4.836 -11.414 1.00 87.19 91 VAL A N 1
ATOM 671 C CA . VAL A 1 91 ? 1.195 5.789 -10.738 1.00 87.19 91 VAL A CA 1
ATOM 672 C C . VAL A 1 91 ? 1.766 7.191 -10.838 1.00 87.19 91 VAL A C 1
ATOM 674 O O . VAL A 1 91 ? 1.025 8.142 -11.060 1.00 87.19 91 VAL A O 1
ATOM 677 N N . LEU A 1 92 ? 3.084 7.308 -10.662 1.00 87.19 92 LEU A N 1
ATOM 678 C CA . LEU A 1 92 ? 3.775 8.584 -10.594 1.00 87.19 92 LEU A CA 1
ATOM 679 C C . LEU A 1 92 ? 5.206 8.457 -11.120 1.00 87.19 92 LEU A C 1
ATOM 681 O O . LEU A 1 92 ? 5.918 7.507 -10.790 1.00 87.19 92 LEU A O 1
ATOM 685 N N . VAL A 1 93 ? 5.638 9.460 -11.880 1.00 85.44 93 VAL A N 1
ATOM 686 C CA . VAL A 1 93 ? 7.040 9.695 -12.235 1.00 85.44 93 VAL A CA 1
ATOM 687 C C . VAL A 1 93 ? 7.517 10.911 -11.446 1.00 85.44 93 VAL A C 1
ATOM 689 O O . VAL A 1 93 ? 6.824 11.922 -11.380 1.00 85.44 93 VAL A O 1
ATOM 692 N N . THR A 1 94 ? 8.688 10.825 -10.832 1.00 80.88 94 THR A N 1
ATOM 693 C CA . THR A 1 94 ? 9.326 11.925 -10.098 1.00 80.88 94 THR A CA 1
ATOM 694 C C . THR A 1 94 ? 10.803 11.975 -10.460 1.00 80.88 94 THR A C 1
ATOM 696 O O . THR A 1 94 ? 11.396 10.967 -10.809 1.00 80.88 94 THR A O 1
ATOM 699 N N . GLU A 1 95 ? 11.428 13.140 -10.382 1.00 78.50 95 GLU A N 1
ATOM 700 C CA . GLU A 1 95 ? 12.865 13.318 -10.631 1.00 78.50 95 GLU A CA 1
ATOM 701 C C . GLU A 1 95 ? 13.720 12.946 -9.408 1.00 78.50 95 GLU A C 1
ATOM 703 O O . GLU A 1 95 ? 14.948 12.964 -9.448 1.00 78.50 95 GLU A O 1
ATOM 708 N N . ASN A 1 96 ? 13.089 12.637 -8.271 1.00 73.19 96 ASN A N 1
ATOM 709 C CA . ASN A 1 96 ? 13.792 12.464 -7.011 1.00 73.19 96 ASN A CA 1
ATOM 710 C C . ASN A 1 96 ? 13.402 11.162 -6.317 1.00 73.19 96 ASN A C 1
ATOM 712 O O . ASN A 1 96 ? 12.273 10.974 -5.858 1.00 73.19 96 ASN A O 1
ATOM 716 N N . LYS A 1 97 ? 14.396 10.293 -6.118 1.00 77.50 97 LYS A N 1
ATOM 717 C CA . LYS A 1 97 ? 14.241 9.034 -5.382 1.00 77.50 97 LYS A CA 1
ATOM 718 C C . LYS A 1 97 ? 13.647 9.235 -3.985 1.00 77.50 97 LYS A C 1
ATOM 720 O O . LYS A 1 97 ? 12.879 8.393 -3.539 1.00 77.50 97 LYS A O 1
ATOM 725 N N . ARG A 1 98 ? 13.951 10.344 -3.293 1.00 80.88 98 ARG A N 1
ATOM 726 C CA . ARG A 1 98 ? 13.356 10.626 -1.973 1.00 80.88 98 ARG A CA 1
ATOM 727 C C . ARG A 1 98 ? 11.847 10.833 -2.063 1.00 80.88 98 ARG A C 1
ATOM 729 O O . ARG A 1 98 ? 11.128 10.299 -1.231 1.00 80.88 98 ARG A O 1
ATOM 736 N N . GLN A 1 99 ? 11.373 11.561 -3.074 1.00 81.56 99 GLN A N 1
ATOM 737 C CA . GLN A 1 99 ? 9.937 11.741 -3.299 1.00 81.56 99 GLN A CA 1
ATOM 738 C C . GLN A 1 99 ? 9.270 10.412 -3.660 1.00 81.56 99 GLN A C 1
ATOM 740 O O . GLN A 1 99 ? 8.226 10.096 -3.101 1.00 81.56 99 GLN A O 1
ATOM 745 N N . ALA A 1 100 ? 9.899 9.594 -4.509 1.00 81.25 100 ALA A N 1
ATOM 746 C CA . ALA A 1 100 ? 9.378 8.267 -4.837 1.00 81.25 100 ALA A CA 1
ATOM 747 C C . ALA A 1 100 ? 9.272 7.360 -3.599 1.00 81.25 100 ALA A C 1
ATOM 749 O O . ALA A 1 100 ? 8.286 6.642 -3.442 1.00 81.25 100 ALA A O 1
ATOM 750 N N . THR A 1 101 ? 10.258 7.418 -2.696 1.00 82.44 101 THR A N 1
ATOM 751 C CA . THR A 1 101 ? 10.227 6.683 -1.423 1.00 82.44 101 THR A CA 1
ATOM 752 C C . THR A 1 101 ? 9.100 7.168 -0.518 1.00 82.44 101 THR A C 1
ATOM 754 O O . THR A 1 101 ? 8.372 6.334 0.008 1.00 82.44 101 THR A O 1
ATOM 757 N N . LEU A 1 102 ? 8.904 8.484 -0.384 1.00 85.75 102 LEU A N 1
ATOM 758 C CA . LEU A 1 102 ? 7.808 9.042 0.417 1.00 85.75 102 LEU A CA 1
ATOM 759 C C . LEU A 1 102 ? 6.439 8.621 -0.130 1.00 85.75 102 LEU A C 1
ATOM 761 O O . LEU A 1 102 ? 5.566 8.213 0.627 1.00 85.75 102 LEU A O 1
ATOM 765 N N . VAL A 1 103 ? 6.255 8.648 -1.451 1.00 84.75 103 VAL A N 1
ATOM 766 C CA . VAL A 1 103 ? 5.006 8.192 -2.080 1.00 84.75 103 VAL A CA 1
ATOM 767 C C . VAL A 1 103 ? 4.813 6.686 -1.889 1.00 84.75 103 VAL A C 1
ATOM 769 O O . VAL A 1 103 ? 3.706 6.245 -1.592 1.00 84.75 103 VAL A O 1
ATOM 772 N N . ARG A 1 104 ? 5.882 5.884 -1.982 1.00 83.38 104 ARG A N 1
ATOM 773 C CA . AR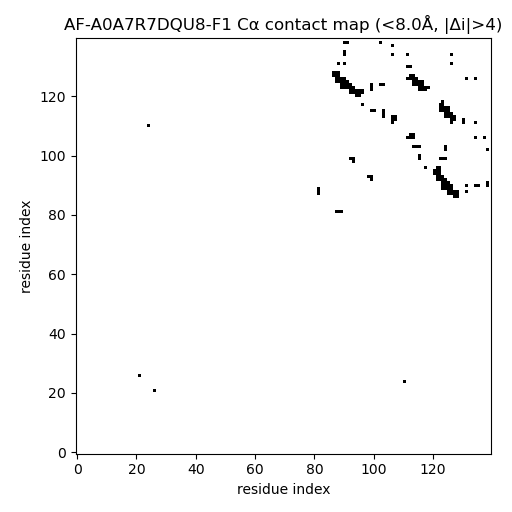G A 1 104 ? 5.837 4.453 -1.643 1.00 83.38 104 ARG A CA 1
ATOM 774 C C . ARG A 1 104 ? 5.421 4.221 -0.190 1.00 83.38 104 ARG A C 1
ATOM 776 O O . ARG A 1 104 ? 4.647 3.303 0.052 1.00 83.38 104 ARG A O 1
ATOM 783 N N . GLU A 1 105 ? 5.915 5.017 0.753 1.00 85.69 105 GLU A N 1
ATOM 784 C CA . GLU A 1 105 ? 5.532 4.930 2.170 1.00 85.69 105 GLU A CA 1
ATOM 785 C C . GLU A 1 105 ? 4.052 5.266 2.372 1.00 85.69 105 GLU A C 1
ATOM 787 O O . GLU A 1 105 ? 3.341 4.500 3.015 1.00 85.69 105 GLU A O 1
ATOM 792 N N . VAL A 1 106 ? 3.567 6.341 1.747 1.00 83.75 106 VAL A N 1
ATOM 793 C CA . VAL A 1 106 ? 2.147 6.732 1.787 1.00 83.75 106 VAL A CA 1
ATOM 794 C C . VAL A 1 106 ? 1.248 5.645 1.181 1.00 83.75 106 VAL A C 1
ATOM 796 O O . VAL A 1 106 ? 0.202 5.310 1.733 1.00 83.75 106 VAL A O 1
ATOM 799 N N . LEU A 1 107 ? 1.661 5.037 0.067 1.00 86.00 107 LEU A N 1
ATOM 800 C CA . LEU A 1 107 ? 0.937 3.918 -0.539 1.00 86.00 107 LEU A CA 1
ATOM 801 C C . LEU A 1 107 ? 0.985 2.658 0.342 1.00 86.00 107 LEU A C 1
ATOM 803 O O . LEU A 1 107 ? -0.023 1.961 0.461 1.00 86.00 107 LEU A O 1
ATOM 807 N N . ALA A 1 108 ? 2.120 2.377 0.983 1.00 81.00 108 ALA A N 1
ATOM 808 C CA . ALA A 1 108 ? 2.270 1.240 1.886 1.00 81.00 108 ALA A CA 1
ATOM 809 C C . ALA A 1 108 ? 1.387 1.376 3.138 1.00 81.00 108 ALA A C 1
ATOM 811 O O . ALA A 1 108 ? 0.757 0.396 3.532 1.00 81.00 108 ALA A O 1
ATOM 812 N N . ASP A 1 109 ? 1.266 2.582 3.701 1.00 74.44 109 ASP A N 1
ATOM 813 C CA . ASP A 1 109 ? 0.345 2.883 4.808 1.00 74.44 109 ASP A CA 1
ATOM 814 C C . ASP A 1 109 ? -1.122 2.616 4.416 1.00 74.44 109 ASP A C 1
ATOM 816 O O . ASP A 1 109 ? -1.908 2.064 5.184 1.00 74.44 109 ASP A O 1
ATOM 820 N N . ALA A 1 110 ? -1.471 2.872 3.150 1.00 78.12 110 ALA A N 1
ATOM 821 C CA . ALA A 1 110 ? -2.782 2.551 2.584 1.00 78.12 110 ALA A CA 1
ATOM 822 C C . ALA A 1 110 ? -2.981 1.058 2.222 1.00 78.12 110 ALA A C 1
ATOM 824 O O . ALA A 1 110 ? -4.010 0.687 1.625 1.00 78.12 110 ALA A O 1
ATOM 825 N N . GLY A 1 111 ? -2.003 0.202 2.541 1.00 79.19 111 GLY A N 1
ATOM 826 C CA . GLY A 1 111 ? -1.985 -1.225 2.211 1.00 79.19 111 GLY A CA 1
ATOM 827 C C . GLY A 1 111 ? -1.812 -1.513 0.715 1.00 79.19 111 GLY A C 1
ATOM 828 O O . GLY A 1 111 ? -2.232 -2.571 0.237 1.00 79.19 111 GLY A O 1
ATOM 829 N N . ILE A 1 112 ? -1.264 -0.563 -0.047 1.00 84.69 112 ILE A N 1
ATOM 830 C CA . ILE A 1 112 ? -1.040 -0.685 -1.490 1.00 84.69 112 ILE A CA 1
ATOM 831 C C . ILE A 1 112 ? 0.393 -1.150 -1.732 1.00 84.69 112 ILE A C 1
ATOM 833 O O . ILE A 1 112 ? 1.360 -0.489 -1.342 1.00 84.69 112 ILE A O 1
ATOM 837 N N . ARG A 1 113 ? 0.547 -2.284 -2.422 1.00 82.88 113 ARG A N 1
ATOM 838 C CA . ARG A 1 113 ? 1.875 -2.798 -2.768 1.00 82.88 113 ARG A CA 1
ATOM 839 C C . ARG A 1 113 ? 2.445 -1.981 -3.918 1.00 82.88 113 ARG A C 1
ATOM 841 O O . ARG A 1 113 ? 1.930 -2.021 -5.035 1.00 82.88 113 ARG A O 1
ATOM 848 N N . SER A 1 114 ? 3.522 -1.259 -3.630 1.00 84.38 114 SER A N 1
ATOM 849 C CA . SER A 1 114 ? 4.204 -0.401 -4.591 1.00 84.38 114 SER A CA 1
ATOM 850 C C . SER A 1 114 ? 5.691 -0.733 -4.702 1.00 84.38 114 SER A C 1
ATOM 852 O O . SER A 1 114 ? 6.368 -1.094 -3.730 1.00 84.38 114 SER A O 1
ATOM 854 N N . THR A 1 115 ? 6.207 -0.605 -5.919 1.00 86.38 115 THR A N 1
ATOM 855 C CA . THR A 1 115 ? 7.617 -0.776 -6.265 1.00 86.38 115 THR A CA 1
ATOM 856 C C . THR A 1 115 ? 8.140 0.528 -6.847 1.00 86.38 115 THR A C 1
ATOM 858 O O . THR A 1 115 ? 7.461 1.180 -7.636 1.00 86.38 115 THR A O 1
ATOM 861 N N . VAL A 1 116 ? 9.352 0.914 -6.447 1.00 87.81 116 VAL A N 1
ATOM 862 C CA . VAL A 1 116 ? 10.045 2.071 -7.017 1.00 87.81 116 VAL A CA 1
ATOM 863 C C . VAL A 1 116 ? 11.110 1.559 -7.973 1.00 87.81 116 VAL A C 1
ATOM 865 O O . VAL A 1 116 ? 12.004 0.824 -7.552 1.00 87.81 116 VAL A O 1
ATOM 868 N N . SER A 1 117 ? 11.012 1.950 -9.239 1.00 81.31 117 SER A N 1
ATOM 869 C CA . SER A 1 117 ? 12.052 1.730 -10.241 1.00 81.31 117 SER A CA 1
ATOM 870 C C . SER A 1 117 ? 12.794 3.041 -10.467 1.00 81.31 117 SER A C 1
ATOM 872 O O . SER A 1 117 ? 12.167 4.083 -10.651 1.00 81.31 117 SER A O 1
ATOM 874 N N . ALA A 1 118 ? 14.122 3.006 -10.414 1.00 78.19 118 ALA A N 1
ATOM 875 C CA . ALA A 1 118 ? 14.948 4.149 -10.777 1.00 78.19 118 ALA A CA 1
ATOM 876 C C . ALA A 1 118 ? 15.400 3.983 -12.229 1.00 78.19 118 ALA A C 1
ATOM 878 O O . ALA A 1 118 ? 16.007 2.973 -12.579 1.00 78.19 118 ALA A O 1
ATOM 879 N N . GLU A 1 119 ? 15.108 4.980 -13.051 1.00 69.38 119 GLU A N 1
ATOM 880 C CA . GLU A 1 119 ? 15.416 5.032 -14.472 1.00 69.38 119 GLU A CA 1
ATOM 881 C C . GLU A 1 119 ? 16.172 6.338 -14.749 1.00 69.38 119 GLU A C 1
ATOM 883 O O . GLU A 1 119 ? 15.594 7.415 -14.903 1.00 69.38 119 GLU A O 1
ATOM 888 N N . GLY A 1 120 ? 17.505 6.261 -14.724 1.00 70.69 120 GLY A N 1
ATOM 889 C CA . GLY A 1 120 ? 18.372 7.429 -14.883 1.00 70.69 120 GLY A CA 1
ATOM 890 C C . GLY A 1 120 ? 18.121 8.498 -13.813 1.00 70.69 120 GLY A C 1
ATOM 891 O O . GLY A 1 120 ? 18.298 8.248 -12.620 1.00 70.69 120 GLY A O 1
ATOM 892 N N . ALA A 1 121 ? 17.726 9.698 -14.248 1.00 75.19 121 ALA A N 1
ATOM 893 C CA . ALA A 1 121 ? 17.410 10.830 -13.373 1.00 75.19 121 ALA A CA 1
ATOM 894 C C . ALA A 1 121 ? 15.972 10.805 -12.827 1.00 75.19 121 ALA A C 1
ATOM 896 O O . ALA A 1 121 ? 15.623 11.628 -11.986 1.00 75.19 121 ALA A O 1
ATOM 897 N N . SER A 1 122 ? 15.135 9.872 -13.281 1.00 76.94 122 SER A N 1
ATOM 898 C CA . SER A 1 122 ? 13.736 9.779 -12.884 1.00 76.94 122 SER A CA 1
ATOM 899 C C . SER A 1 122 ? 13.490 8.505 -12.081 1.00 76.94 122 SER A C 1
ATOM 901 O O . SER A 1 122 ? 14.071 7.452 -12.306 1.00 76.94 122 SER A O 1
ATOM 903 N N . SER A 1 123 ? 12.634 8.595 -11.077 1.00 82.50 123 SER A N 1
ATOM 904 C CA . SER A 1 123 ? 12.137 7.485 -10.281 1.00 82.50 123 SER A CA 1
ATOM 905 C C . SER A 1 123 ? 10.649 7.314 -10.553 1.00 82.50 123 SER A C 1
ATOM 907 O O . SER A 1 123 ? 9.865 8.253 -10.416 1.00 82.50 123 SER A O 1
ATOM 909 N N . ARG A 1 124 ? 10.256 6.100 -10.925 1.00 86.75 124 ARG A N 1
ATOM 910 C CA . ARG A 1 124 ? 8.864 5.711 -11.130 1.00 86.75 124 ARG A CA 1
ATOM 911 C C . ARG A 1 124 ? 8.343 4.935 -9.940 1.00 86.75 124 ARG A C 1
A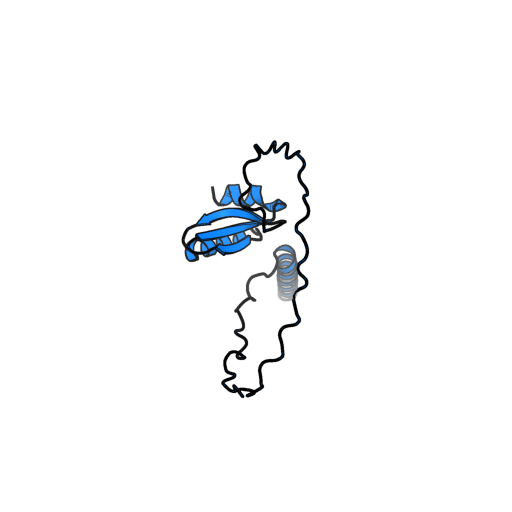TOM 913 O O . ARG A 1 124 ? 8.975 3.982 -9.487 1.00 86.75 124 ARG A O 1
ATOM 920 N N . VAL A 1 125 ? 7.169 5.329 -9.467 1.00 86.38 125 VAL A N 1
ATOM 921 C CA . VAL A 1 125 ? 6.385 4.577 -8.490 1.00 86.38 125 VAL A CA 1
ATOM 922 C C . VAL A 1 125 ? 5.339 3.785 -9.254 1.00 86.38 125 VAL A C 1
ATOM 924 O O . VAL A 1 125 ? 4.479 4.354 -9.930 1.00 86.38 125 VAL A O 1
ATOM 927 N N . MET A 1 126 ? 5.424 2.468 -9.143 1.00 89.19 126 MET A N 1
ATOM 928 C CA . MET A 1 126 ? 4.545 1.530 -9.820 1.00 89.19 126 MET A CA 1
ATOM 929 C C . MET A 1 126 ? 3.751 0.720 -8.803 1.00 89.19 126 MET A C 1
ATOM 931 O O . MET A 1 126 ? 4.253 0.399 -7.724 1.00 89.19 126 MET A O 1
ATOM 935 N N . VAL A 1 127 ? 2.520 0.365 -9.150 1.00 88.81 127 VAL A N 1
ATOM 936 C CA . VAL A 1 127 ? 1.629 -0.466 -8.325 1.00 88.81 127 VAL A CA 1
ATOM 937 C C . VAL A 1 127 ? 1.015 -1.567 -9.168 1.00 88.81 127 VAL A C 1
ATOM 939 O O . VAL A 1 127 ? 0.972 -1.465 -10.392 1.00 88.81 127 VAL A O 1
ATOM 942 N N . PHE A 1 128 ? 0.518 -2.616 -8.522 1.00 87.50 128 PHE A N 1
ATOM 943 C CA . PHE A 1 128 ? -0.216 -3.663 -9.226 1.00 87.50 128 PHE A CA 1
ATOM 944 C C . PHE A 1 128 ? -1.472 -3.101 -9.892 1.00 87.50 128 PHE A C 1
ATOM 946 O O . PHE A 1 128 ? -2.159 -2.256 -9.318 1.00 87.50 128 PHE A O 1
ATOM 953 N N . VAL A 1 129 ? -1.793 -3.617 -11.079 1.00 84.56 129 VAL A N 1
ATOM 954 C CA . VAL A 1 129 ? -2.947 -3.186 -11.882 1.00 84.56 129 VAL A CA 1
ATOM 955 C C . VAL A 1 129 ? -4.268 -3.186 -11.099 1.00 84.56 129 VAL A C 1
ATOM 957 O O . VAL A 1 129 ? -5.033 -2.237 -11.212 1.00 84.56 129 VAL A O 1
ATOM 960 N N . ASP A 1 130 ? -4.484 -4.177 -10.230 1.00 83.94 130 ASP A N 1
ATOM 961 C CA . ASP A 1 130 ? -5.674 -4.299 -9.370 1.00 83.94 130 ASP A CA 1
ATOM 962 C C . ASP A 1 130 ? -5.813 -3.147 -8.352 1.00 83.94 130 ASP A C 1
ATOM 964 O O . ASP A 1 130 ? -6.907 -2.811 -7.908 1.00 83.94 130 ASP A O 1
ATOM 968 N N . GLN A 1 131 ? -4.703 -2.488 -8.005 1.00 85.31 131 GLN A N 1
ATOM 969 C CA . GLN A 1 131 ? -4.655 -1.409 -7.015 1.00 85.31 131 GLN A CA 1
ATOM 970 C C . GLN A 1 131 ? -4.421 -0.021 -7.633 1.00 85.31 131 GLN A C 1
ATOM 972 O O . GLN A 1 131 ? -4.302 0.962 -6.896 1.00 85.31 131 GLN A O 1
ATOM 977 N N . LEU A 1 132 ? -4.376 0.083 -8.966 1.00 82.81 132 LEU A N 1
ATOM 978 C CA . LEU A 1 132 ? -4.053 1.319 -9.682 1.00 82.81 132 LEU A CA 1
ATOM 979 C C . LEU A 1 132 ? -5.057 2.442 -9.396 1.00 82.81 132 LEU A C 1
ATOM 981 O O . LEU A 1 132 ? -4.657 3.558 -9.066 1.00 82.81 132 LEU A O 1
ATOM 985 N N . ASP A 1 133 ? -6.354 2.146 -9.463 1.00 81.88 133 ASP A N 1
ATOM 986 C CA . ASP A 1 133 ? -7.407 3.135 -9.206 1.00 81.88 133 ASP A CA 1
ATOM 987 C C . ASP A 1 133 ? -7.380 3.648 -7.764 1.00 81.88 133 ASP A C 1
ATOM 989 O O . ASP A 1 133 ? -7.559 4.841 -7.507 1.00 81.88 133 ASP A O 1
ATOM 993 N N . LYS A 1 134 ? -7.100 2.754 -6.810 1.00 78.38 134 LYS A N 1
ATOM 994 C CA . LYS A 1 134 ? -6.963 3.111 -5.394 1.00 78.38 134 LYS A CA 1
ATOM 995 C C . LYS A 1 134 ? -5.741 4.004 -5.170 1.00 78.38 134 LYS A C 1
ATOM 997 O O . LYS A 1 134 ? -5.841 4.987 -4.443 1.00 78.38 134 LYS A O 1
ATOM 1002 N N . ALA A 1 135 ? -4.618 3.688 -5.812 1.00 83.94 135 ALA A N 1
ATOM 1003 C CA . ALA A 1 135 ? -3.388 4.468 -5.717 1.00 83.94 135 ALA A CA 1
ATOM 1004 C C . ALA A 1 135 ? -3.540 5.864 -6.337 1.00 83.94 135 ALA A C 1
ATOM 1006 O O . ALA A 1 135 ? -3.136 6.853 -5.730 1.00 83.94 135 ALA A O 1
ATOM 1007 N N . ARG A 1 136 ? -4.186 5.968 -7.507 1.00 81.88 136 ARG A N 1
ATOM 1008 C CA . ARG A 1 136 ? -4.430 7.255 -8.179 1.00 81.88 136 ARG A CA 1
ATOM 1009 C C . ARG A 1 136 ? -5.273 8.209 -7.342 1.00 81.88 136 ARG A C 1
ATOM 1011 O O . ARG A 1 136 ? -4.972 9.392 -7.304 1.00 81.88 136 ARG A O 1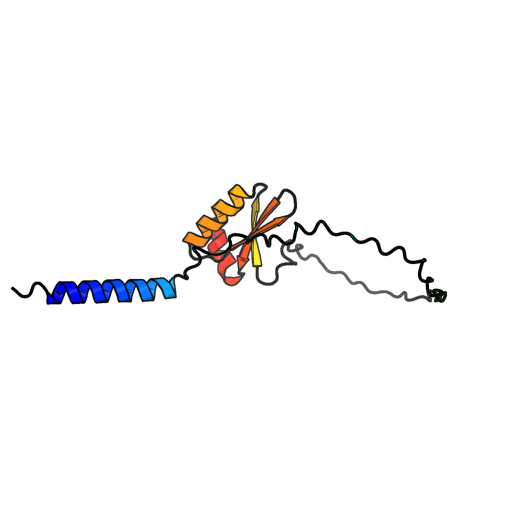
ATOM 1018 N N . ARG A 1 137 ? -6.277 7.700 -6.624 1.00 78.69 137 ARG A N 1
ATOM 1019 C CA . ARG A 1 137 ? -7.089 8.512 -5.698 1.00 78.69 137 ARG A CA 1
ATOM 1020 C C . ARG A 1 137 ? -6.318 9.055 -4.495 1.00 78.69 137 ARG A C 1
ATOM 1022 O O . ARG A 1 137 ? -6.834 9.925 -3.810 1.00 78.69 137 ARG A O 1
ATOM 1029 N N . LEU A 1 138 ? -5.155 8.486 -4.195 1.00 78.44 138 LEU A N 1
ATOM 1030 C CA . LEU A 1 138 ? -4.368 8.793 -3.002 1.00 78.44 138 LEU A CA 1
ATOM 1031 C C . LEU A 1 138 ? -3.194 9.731 -3.310 1.00 78.44 138 LEU A C 1
ATOM 1033 O O . LEU A 1 138 ? -2.752 10.469 -2.438 1.00 78.44 138 LEU A O 1
ATOM 1037 N N . VAL A 1 139 ? -2.690 9.681 -4.546 1.00 75.44 139 VAL A N 1
ATOM 1038 C CA . VAL A 1 139 ? -1.580 10.513 -5.041 1.00 75.44 139 VAL A CA 1
ATOM 1039 C C . VAL A 1 139 ? -2.081 11.743 -5.817 1.00 75.44 139 VAL A C 1
ATOM 1041 O O . VAL A 1 139 ? -1.316 12.687 -6.002 1.00 75.44 139 VAL A O 1
ATOM 1044 N N . GLY A 1 140 ? -3.338 11.721 -6.274 1.00 57.72 140 GLY A N 1
ATOM 1045 C CA . GLY A 1 140 ? -4.015 12.829 -6.956 1.00 57.72 140 GLY A CA 1
ATOM 1046 C C . GLY A 1 140 ? -4.598 13.867 -6.010 1.00 57.72 140 GLY A C 1
ATOM 1047 O O . GLY A 1 140 ? -5.166 13.461 -4.973 1.00 57.72 140 GLY A O 1
#

Organism: NCBI:txid227318

Secondary structure (DSSP, 8-state):
---HHHHHHHHHHHHHHHHHHHHHH---SS-------S-S------------PPPPPPP-----------------S---TTTTSTTEEEEEEES-HHHHHHHHHHHHHTT--EEEEEETTEEEEEEEGGGHHHHHHHH-